Protein AF-A0A1D2M1G0-F1 (afdb_monomer)

Radius of gyration: 17.06 Å; Cα contacts (8 Å, |Δi|>4): 58; chains: 1; bounding box: 44×21×33 Å

Solvent-accessible surface area (backbone atoms only — not comparable to full-atom values): 4050 Å² total; per-residue (Å²): 142,58,68,67,63,51,51,54,49,51,63,70,65,50,71,74,66,64,47,53,76,43,54,42,63,64,52,50,54,53,36,46,78,72,72,50,83,72,65,68,67,49,70,74,31,66,71,36,49,75,70,42,42,48,75,40,81,87,78,41,32,38,36,31,59,62,133

pLDDT: mean 83.32, std 15.54, range [54.66, 96.31]

Sequence (67 aa):
MISEQTIYLENRYRAVPDYVEVNEKDFVEKANGMGIHGVFSFYESQLFKQNKFNFDGQRKIIAQRRL

InterPro domains:
  IPR059098 DNA replication licensing factor MCM2-like, winged-helix domain [PF23669] (1-62)

Organism: Orchesella cincta (NCBI:txid48709)

Mean predicted aligned error: 9.45 Å

Foldseek 3Di:
DVVVVVVVVVVVPPPPPQKDKDALVVVQVVCVVVVRDDCPVVQVDPVCVVQQWHADPVRRIIMHGDD

Secondary structure (DSSP, 8-state):
--HHHHHHHHHHHS---SEEEEEHHHHHHHHHHTT----HHHHHSHHHHHTTEEEETTTTEEEEE--

Structure (mmCIF, N/CA/C/O backbone):
data_AF-A0A1D2M1G0-F1
#
_entry.id   AF-A0A1D2M1G0-F1
#
loop_
_atom_site.group_PDB
_atom_site.id
_atom_site.type_symbol
_atom_site.label_atom_id
_atom_site.label_alt_id
_atom_site.label_comp_id
_atom_site.label_asym_id
_atom_site.label_entity_id
_atom_site.label_seq_id
_atom_site.pdbx_PDB_ins_code
_atom_site.Cartn_x
_atom_site.Cartn_y
_atom_site.Cartn_z
_atom_site.occupancy
_atom_site.B_iso_or_equiv
_atom_site.auth_seq_id
_atom_site.auth_comp_id
_atom_site.auth_asym_id
_atom_site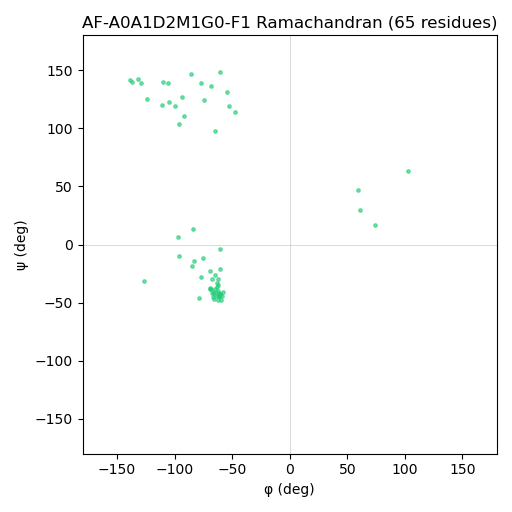.auth_atom_id
_atom_site.pdbx_PDB_model_num
ATOM 1 N N . MET A 1 1 ? 37.664 14.057 -22.588 1.00 54.66 1 MET A N 1
ATOM 2 C CA . MET A 1 1 ? 36.341 13.578 -23.044 1.00 54.66 1 MET A CA 1
ATOM 3 C C . MET A 1 1 ? 36.226 12.063 -22.853 1.00 54.66 1 MET A C 1
ATOM 5 O O . MET A 1 1 ? 36.141 11.332 -23.825 1.00 54.66 1 MET A O 1
ATOM 9 N N . ILE A 1 2 ? 36.278 11.578 -21.610 1.00 56.84 2 ILE A N 1
ATOM 10 C CA . ILE A 1 2 ? 36.070 10.145 -21.298 1.00 56.84 2 ILE A CA 1
ATOM 11 C C . ILE A 1 2 ? 34.972 9.998 -20.234 1.00 56.84 2 ILE A C 1
ATOM 13 O O . ILE A 1 2 ? 34.170 9.079 -20.314 1.00 56.84 2 ILE A O 1
ATOM 17 N N . SER A 1 3 ? 34.846 10.979 -19.332 1.00 58.50 3 SER A N 1
ATOM 18 C CA . SER A 1 3 ? 33.871 11.009 -18.238 1.00 58.50 3 SER A CA 1
ATOM 19 C C . SER A 1 3 ? 32.405 10.997 -18.686 1.00 58.50 3 SER A C 1
ATOM 21 O O . SER A 1 3 ? 31.613 10.240 -18.134 1.00 58.50 3 SER A O 1
ATOM 23 N N . GLU A 1 4 ? 32.022 11.780 -19.698 1.00 57.28 4 GLU A N 1
ATOM 24 C CA . GLU A 1 4 ? 30.624 11.818 -20.164 1.00 57.28 4 GLU A CA 1
ATOM 25 C C . GLU A 1 4 ? 30.192 10.518 -20.846 1.00 57.28 4 GLU A C 1
ATOM 27 O O . GLU A 1 4 ? 29.073 10.060 -20.629 1.00 57.28 4 GLU A O 1
ATOM 32 N N . GLN A 1 5 ? 31.080 9.886 -21.621 1.00 57.84 5 GLN A N 1
ATOM 33 C CA . GLN A 1 5 ? 30.781 8.625 -22.305 1.00 57.84 5 GLN A CA 1
ATOM 34 C C . GLN A 1 5 ? 30.644 7.466 -21.311 1.00 57.84 5 GLN A C 1
ATOM 36 O O . GLN A 1 5 ? 29.740 6.643 -21.458 1.00 57.84 5 GLN A O 1
ATOM 41 N N . THR A 1 6 ? 31.474 7.435 -20.261 1.00 57.78 6 THR A N 1
ATOM 42 C CA . THR A 1 6 ? 31.342 6.462 -19.168 1.00 57.78 6 THR A CA 1
ATOM 43 C C . THR A 1 6 ? 30.056 6.662 -18.371 1.00 57.78 6 THR A C 1
ATOM 45 O O . THR A 1 6 ? 29.358 5.686 -18.132 1.00 57.78 6 THR A O 1
ATOM 48 N N . ILE A 1 7 ? 29.667 7.904 -18.056 1.00 59.47 7 ILE A N 1
ATOM 49 C CA . ILE A 1 7 ? 28.409 8.195 -17.339 1.00 59.47 7 ILE A CA 1
ATOM 50 C C . ILE A 1 7 ? 27.188 7.794 -18.183 1.00 59.47 7 ILE A C 1
ATOM 52 O O . ILE A 1 7 ? 26.211 7.253 -17.662 1.00 59.47 7 ILE A O 1
ATOM 56 N N . TYR A 1 8 ? 27.238 8.019 -19.501 1.00 58.97 8 TYR A N 1
ATOM 57 C CA . TYR A 1 8 ? 26.167 7.617 -20.416 1.00 58.97 8 TYR A CA 1
ATOM 58 C C . TYR A 1 8 ? 26.016 6.094 -20.499 1.00 58.97 8 TYR A C 1
ATOM 60 O O . TYR A 1 8 ? 24.896 5.581 -20.509 1.00 58.97 8 TYR A O 1
ATOM 68 N N . LEU A 1 9 ? 27.136 5.367 -20.541 1.00 60.31 9 LEU A N 1
ATOM 69 C CA . LEU A 1 9 ? 27.145 3.905 -20.520 1.00 60.31 9 LEU A CA 1
ATOM 70 C C . LEU A 1 9 ? 26.647 3.375 -19.170 1.00 60.31 9 LEU A C 1
ATOM 72 O O . LEU A 1 9 ? 25.774 2.515 -19.155 1.00 60.31 9 LEU A O 1
ATOM 76 N N . GLU A 1 10 ? 27.100 3.929 -18.046 1.00 58.72 10 GLU A N 1
ATOM 77 C CA . GLU A 1 10 ? 26.645 3.527 -16.708 1.00 58.72 10 GLU A CA 1
ATOM 78 C C . GLU A 1 10 ? 25.140 3.738 -16.505 1.00 58.72 10 GLU A C 1
ATOM 80 O O . GLU A 1 10 ? 24.462 2.851 -15.991 1.00 58.72 10 GLU A O 1
ATOM 85 N N . ASN A 1 11 ? 24.584 4.864 -16.962 1.00 58.75 11 ASN A N 1
ATOM 86 C CA . ASN A 1 11 ? 23.140 5.107 -16.900 1.00 58.75 11 ASN A CA 1
ATOM 87 C C . ASN A 1 11 ? 22.339 4.168 -17.812 1.00 58.75 11 ASN A C 1
ATOM 89 O O . ASN A 1 11 ? 21.207 3.826 -17.483 1.00 58.75 11 ASN A O 1
ATOM 93 N N . ARG A 1 12 ? 22.921 3.723 -18.933 1.00 59.09 12 ARG A N 1
ATOM 94 C CA . ARG A 1 12 ? 22.297 2.754 -19.849 1.00 59.09 12 ARG A CA 1
ATOM 95 C C . ARG A 1 12 ? 22.355 1.317 -19.318 1.00 59.09 12 ARG A C 1
ATOM 97 O O . ARG A 1 12 ? 21.486 0.522 -19.662 1.00 59.09 12 ARG A O 1
ATOM 104 N N . TYR A 1 13 ? 23.358 0.995 -18.496 1.00 55.25 13 TYR A N 1
ATOM 105 C CA . TYR A 1 13 ? 23.553 -0.324 -17.879 1.00 55.25 13 TYR A CA 1
ATOM 106 C C . TYR A 1 13 ? 23.003 -0.447 -16.454 1.00 55.25 13 TYR A C 1
ATOM 108 O O . TYR A 1 13 ? 22.908 -1.566 -15.947 1.00 55.25 13 TYR A O 1
ATOM 116 N N . ARG A 1 14 ? 22.586 0.649 -15.804 1.00 57.03 14 ARG A N 1
ATOM 117 C CA . ARG A 1 14 ? 21.699 0.540 -14.643 1.00 57.03 14 ARG A CA 1
ATOM 118 C C . ARG A 1 14 ? 20.379 -0.031 -15.135 1.00 57.03 14 ARG A C 1
ATOM 120 O O . ARG A 1 14 ? 19.544 0.696 -15.664 1.00 57.03 14 ARG A O 1
ATOM 127 N N . ALA A 1 15 ? 20.213 -1.341 -14.966 1.00 61.19 15 ALA A N 1
ATOM 128 C CA . ALA A 1 15 ? 18.918 -1.988 -15.059 1.00 61.19 15 ALA A CA 1
ATOM 129 C C . ALA A 1 15 ? 17.948 -1.151 -14.224 1.00 61.19 15 ALA A C 1
ATOM 131 O O . ALA A 1 15 ? 18.144 -0.996 -13.014 1.00 61.19 15 ALA A O 1
ATOM 132 N N . VAL A 1 16 ? 16.974 -0.522 -14.888 1.00 60.28 16 VAL A N 1
ATOM 133 C CA . VAL A 1 16 ? 15.872 0.132 -14.188 1.00 60.28 16 VAL A CA 1
ATOM 134 C C . VAL A 1 16 ? 15.318 -0.948 -13.268 1.00 60.28 16 VAL A C 1
ATOM 136 O O . VAL A 1 16 ? 14.971 -2.011 -13.782 1.00 60.28 16 VAL A O 1
ATOM 139 N N . PRO A 1 17 ? 15.321 -0.751 -11.939 1.00 62.97 17 PRO A N 1
ATOM 140 C CA . PRO A 1 17 ? 14.864 -1.797 -11.049 1.00 62.97 17 PRO A CA 1
ATOM 141 C C . PRO A 1 17 ? 13.455 -2.199 -11.482 1.00 62.97 17 PRO A C 1
ATOM 143 O O . PRO A 1 17 ? 12.600 -1.329 -11.671 1.00 62.97 17 PRO A O 1
ATOM 146 N N . ASP A 1 18 ? 13.206 -3.502 -11.629 1.00 76.56 18 ASP A N 1
ATOM 147 C CA . ASP A 1 18 ? 11.893 -4.039 -12.031 1.00 76.56 18 ASP A CA 1
ATOM 148 C C . ASP A 1 18 ? 10.777 -3.679 -11.029 1.00 76.56 18 ASP A C 1
ATOM 150 O O . ASP A 1 18 ? 9.598 -3.991 -11.221 1.00 76.56 18 ASP A O 1
ATOM 154 N N . TYR A 1 19 ? 11.139 -3.028 -9.924 1.00 81.06 19 TYR A N 1
ATOM 155 C CA . TYR A 1 19 ? 10.268 -2.649 -8.839 1.00 81.06 19 TYR A CA 1
ATOM 156 C C . TYR A 1 19 ? 10.568 -1.234 -8.323 1.00 81.06 19 TYR A C 1
ATOM 158 O O . TYR A 1 19 ? 11.714 -0.804 -8.212 1.00 81.06 19 TYR A O 1
ATOM 166 N N . VAL A 1 20 ? 9.510 -0.504 -7.978 1.00 88.62 20 VAL A N 1
ATOM 167 C CA . VAL A 1 20 ? 9.595 0.751 -7.221 1.00 88.62 20 VAL A CA 1
ATOM 168 C C . VAL A 1 20 ? 9.427 0.416 -5.748 1.00 88.62 20 VAL A C 1
ATOM 170 O O . VAL A 1 20 ? 8.438 -0.218 -5.392 1.00 88.62 20 VAL A O 1
ATOM 173 N N . GLU A 1 21 ? 10.360 0.854 -4.906 1.00 91.75 21 GLU A N 1
ATOM 174 C C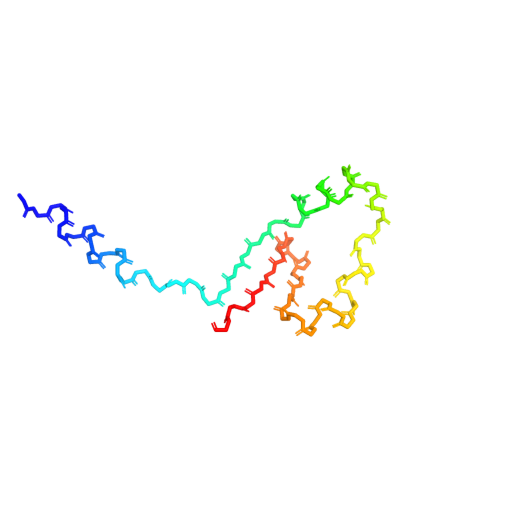A . GLU A 1 21 ? 10.266 0.735 -3.447 1.00 91.75 21 GLU A CA 1
ATOM 175 C C . GLU A 1 21 ? 9.941 2.095 -2.821 1.00 91.75 21 GLU A C 1
ATOM 177 O O . GLU A 1 21 ? 10.491 3.124 -3.215 1.00 91.75 21 GLU A O 1
ATOM 182 N N . VAL A 1 22 ? 9.059 2.094 -1.825 1.00 93.69 22 VAL A N 1
ATOM 183 C CA . VAL A 1 22 ? 8.734 3.254 -0.985 1.00 93.69 22 VAL A CA 1
ATOM 184 C C . VAL A 1 22 ? 8.784 2.825 0.478 1.00 93.69 22 VAL A C 1
ATOM 186 O O . VAL A 1 22 ? 8.383 1.710 0.812 1.00 93.69 22 VAL A O 1
ATOM 189 N N . ASN A 1 23 ? 9.268 3.697 1.364 1.00 96.31 23 ASN A N 1
ATOM 190 C CA . ASN A 1 23 ? 9.272 3.421 2.797 1.00 96.31 23 ASN A CA 1
ATOM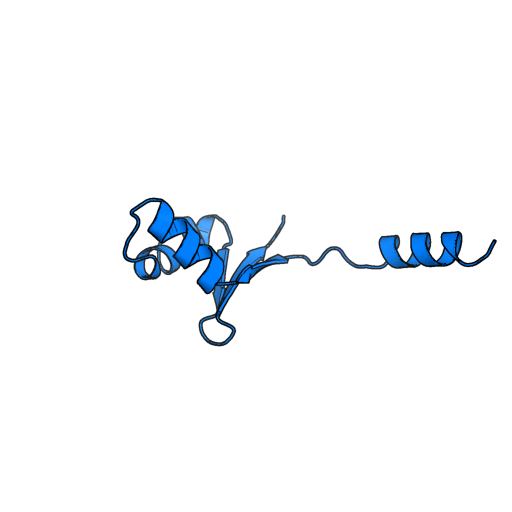 191 C C . ASN A 1 23 ? 7.835 3.407 3.354 1.00 96.31 23 ASN A C 1
ATOM 193 O O . ASN A 1 23 ? 7.031 4.287 3.042 1.00 96.31 23 ASN A O 1
ATOM 197 N N . GLU A 1 24 ? 7.513 2.427 4.201 1.00 95.69 24 GLU A N 1
ATOM 198 C CA . GLU A 1 24 ? 6.200 2.324 4.851 1.00 95.69 24 GLU A CA 1
ATOM 199 C C . GLU A 1 24 ? 5.876 3.578 5.670 1.00 95.69 24 GLU A C 1
ATOM 201 O O . GLU A 1 24 ? 4.751 4.072 5.634 1.00 95.69 24 GLU A O 1
ATOM 206 N N . LYS A 1 25 ? 6.868 4.117 6.386 1.00 95.56 25 LYS A N 1
ATOM 207 C CA . LYS A 1 25 ? 6.698 5.290 7.242 1.00 95.56 25 LYS A CA 1
ATOM 208 C C . LYS A 1 25 ? 6.224 6.498 6.437 1.00 95.56 25 LYS A C 1
ATOM 210 O O . LYS A 1 25 ? 5.239 7.121 6.819 1.00 95.56 25 LYS A O 1
ATOM 215 N N . ASP A 1 26 ? 6.860 6.772 5.301 1.00 95.56 26 ASP A N 1
ATOM 216 C CA . ASP A 1 26 ? 6.510 7.910 4.441 1.00 95.56 26 ASP A CA 1
ATOM 217 C C . ASP A 1 26 ? 5.085 7.774 3.886 1.00 95.56 26 ASP A C 1
ATOM 219 O O . ASP A 1 26 ? 4.349 8.755 3.754 1.00 95.56 26 ASP A O 1
ATOM 223 N N . PHE A 1 27 ? 4.678 6.543 3.566 1.00 94.81 27 PHE A N 1
ATOM 224 C CA . PHE A 1 27 ? 3.316 6.249 3.135 1.00 94.81 27 PHE A CA 1
ATOM 225 C C . PHE A 1 27 ? 2.302 6.494 4.261 1.00 94.81 27 PHE A C 1
ATOM 227 O O . PHE A 1 27 ? 1.297 7.173 4.041 1.00 94.81 27 PHE A O 1
ATOM 234 N N . VAL A 1 28 ? 2.581 6.001 5.470 1.00 95.06 28 VAL A N 1
ATOM 235 C CA . VAL A 1 28 ? 1.735 6.193 6.660 1.00 95.06 28 VAL A CA 1
ATOM 236 C C . VAL A 1 28 ? 1.604 7.673 7.016 1.00 95.06 28 VAL A C 1
ATOM 238 O O . VAL A 1 28 ? 0.503 8.141 7.301 1.00 95.06 28 VAL A O 1
ATOM 241 N N . GLU A 1 29 ? 2.700 8.429 6.987 1.00 95.56 29 GLU A N 1
ATOM 242 C CA . GLU A 1 29 ? 2.699 9.867 7.278 1.00 95.56 29 GLU A CA 1
ATOM 243 C C . GLU A 1 29 ? 1.819 10.638 6.288 1.00 95.56 29 GLU A C 1
ATOM 245 O O . GLU A 1 29 ? 0.981 11.442 6.702 1.00 95.56 29 GLU A O 1
ATOM 250 N N . LYS A 1 30 ? 1.926 10.334 4.988 1.00 95.62 30 LYS A N 1
ATOM 251 C CA . LYS A 1 30 ? 1.046 10.919 3.964 1.00 95.62 30 LYS A CA 1
ATOM 252 C C . LYS A 1 30 ? -0.417 10.532 4.163 1.00 95.62 30 LYS A C 1
ATOM 254 O O . LYS A 1 30 ? -1.282 11.400 4.081 1.00 95.62 30 LYS A O 1
ATOM 259 N N . ALA A 1 31 ? -0.696 9.261 4.445 1.00 94.88 31 ALA A N 1
ATOM 260 C CA . ALA A 1 31 ? -2.053 8.776 4.688 1.00 94.88 31 ALA A CA 1
ATOM 261 C C . ALA A 1 31 ? -2.697 9.470 5.903 1.00 94.88 31 ALA A C 1
ATOM 263 O O . ALA A 1 31 ? -3.835 9.931 5.819 1.00 94.88 31 ALA A O 1
ATOM 264 N N . ASN A 1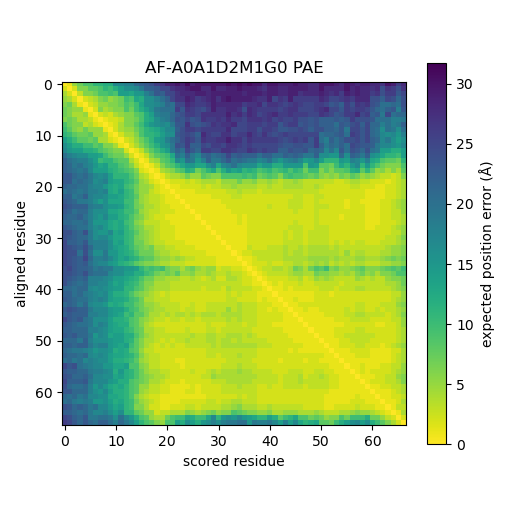 32 ? -1.945 9.641 6.994 1.00 94.62 32 ASN A N 1
ATOM 265 C CA . ASN A 1 32 ? -2.401 10.378 8.174 1.00 94.62 32 ASN A CA 1
ATOM 266 C C . ASN A 1 32 ? -2.702 11.849 7.860 1.00 94.62 32 ASN A C 1
ATOM 268 O O . ASN A 1 32 ? -3.710 12.371 8.331 1.00 94.62 32 ASN A O 1
ATOM 272 N N . GLY A 1 33 ? -1.885 12.507 7.029 1.00 95.50 33 GLY A N 1
ATOM 273 C CA . GLY A 1 33 ? -2.158 13.868 6.551 1.00 95.50 33 GLY A CA 1
ATOM 274 C C . GLY A 1 33 ? -3.467 13.994 5.758 1.00 95.50 33 GLY A C 1
ATOM 275 O O . GLY A 1 33 ? -4.034 15.079 5.674 1.00 95.50 33 GLY A O 1
ATOM 276 N N . MET A 1 34 ? -3.975 12.882 5.220 1.00 94.56 34 MET A N 1
ATOM 277 C CA . MET A 1 34 ? -5.261 12.788 4.523 1.00 94.56 34 MET A CA 1
ATOM 278 C C . MET A 1 34 ? -6.407 12.291 5.425 1.00 94.56 34 MET A C 1
ATOM 280 O O . MET A 1 34 ? -7.502 12.038 4.928 1.00 94.56 34 MET A O 1
ATOM 284 N N . GLY A 1 35 ? -6.177 12.127 6.734 1.00 93.69 35 GLY A N 1
ATOM 285 C CA . GLY A 1 35 ? -7.173 11.610 7.682 1.00 93.69 35 GLY A CA 1
ATOM 286 C C . GLY A 1 35 ? -7.433 10.104 7.566 1.00 93.69 35 GLY A C 1
ATOM 287 O O . GLY A 1 35 ? -8.453 9.613 8.046 1.00 93.69 35 GLY A O 1
ATOM 288 N N . ILE A 1 36 ? -6.538 9.357 6.913 1.00 93.38 36 ILE A N 1
ATOM 289 C CA . ILE A 1 36 ? -6.646 7.904 6.778 1.00 93.38 36 ILE A CA 1
ATOM 290 C C . ILE A 1 36 ? -5.887 7.258 7.933 1.00 9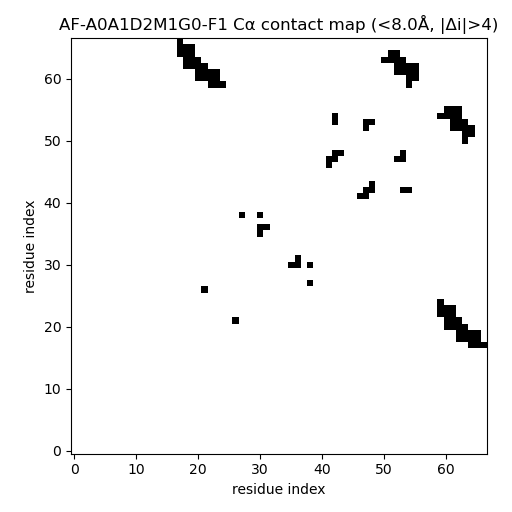3.38 36 ILE A C 1
ATOM 292 O O . ILE A 1 36 ? -4.658 7.278 7.984 1.00 93.38 36 ILE A O 1
ATOM 296 N N . HIS A 1 37 ? -6.636 6.641 8.842 1.00 85.56 37 HIS A N 1
ATOM 297 C CA . HIS A 1 37 ? -6.096 5.934 9.995 1.00 85.56 37 HIS A CA 1
ATOM 298 C C . HIS A 1 37 ? -6.335 4.429 9.821 1.00 85.56 37 HIS A C 1
ATOM 300 O O . HIS A 1 37 ? -7.474 3.989 9.693 1.00 85.56 37 HIS A O 1
ATOM 306 N N . GLY A 1 38 ? -5.258 3.637 9.794 1.00 85.12 38 GLY A N 1
ATOM 307 C CA . GLY A 1 38 ? -5.335 2.175 9.658 1.00 85.12 38 GLY A CA 1
ATOM 308 C C . GLY A 1 38 ? -5.007 1.643 8.261 1.00 85.12 38 GLY A C 1
ATOM 309 O O . GLY A 1 38 ? -5.834 1.008 7.618 1.00 85.12 38 GLY A O 1
ATOM 310 N N . VAL A 1 39 ? -3.769 1.844 7.805 1.00 90.00 39 VAL A N 1
ATOM 311 C CA . VAL A 1 39 ? -3.294 1.343 6.499 1.00 90.00 39 VAL A CA 1
ATOM 312 C C . VAL A 1 39 ? -2.998 -0.164 6.465 1.00 90.00 39 VAL A C 1
ATOM 314 O O . VAL A 1 39 ? -2.839 -0.734 5.391 1.00 90.00 39 VAL A O 1
ATOM 317 N N . PHE A 1 40 ? -2.952 -0.839 7.616 1.00 90.44 40 PHE A N 1
ATOM 318 C CA . PHE A 1 40 ? -2.641 -2.272 7.678 1.00 90.44 40 PHE A CA 1
ATOM 319 C C . PHE A 1 40 ? -3.664 -3.139 6.933 1.00 90.44 40 PHE A C 1
ATOM 321 O O . PHE A 1 40 ? -3.280 -4.032 6.182 1.00 90.44 40 PHE A O 1
ATOM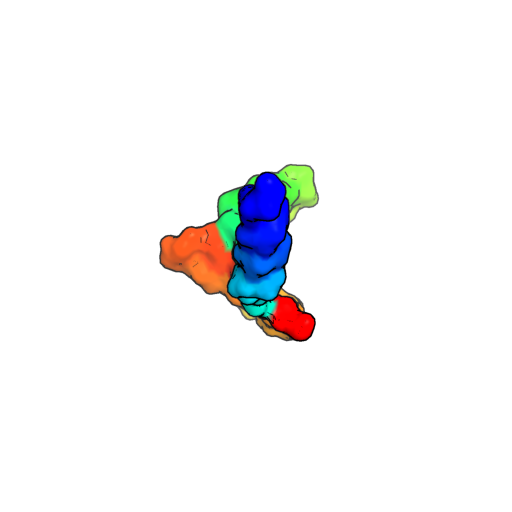 328 N N . SER A 1 41 ? -4.958 -2.836 7.067 1.00 91.62 41 SER A N 1
ATOM 329 C CA . SER A 1 41 ? -6.020 -3.546 6.340 1.00 91.62 41 SER A CA 1
ATOM 330 C C . SER A 1 41 ? -5.926 -3.340 4.824 1.00 91.62 41 SER A C 1
ATOM 332 O O . SER A 1 41 ? -6.330 -4.205 4.045 1.00 91.62 41 SER A O 1
ATOM 334 N N . PHE A 1 42 ? -5.344 -2.220 4.384 1.00 93.12 42 PHE A N 1
ATOM 335 C CA . PHE A 1 42 ? -5.120 -1.944 2.970 1.00 93.12 42 PHE A CA 1
ATOM 336 C C . PHE A 1 42 ? -4.049 -2.862 2.369 1.00 93.12 42 PHE A C 1
ATOM 338 O O . PHE A 1 42 ? -4.246 -3.343 1.253 1.00 93.12 42 PHE A O 1
ATOM 345 N N . TYR A 1 43 ? -2.980 -3.191 3.103 1.00 93.44 43 TYR A N 1
ATOM 346 C CA . TYR A 1 43 ? -1.935 -4.112 2.626 1.00 93.44 43 TYR A CA 1
A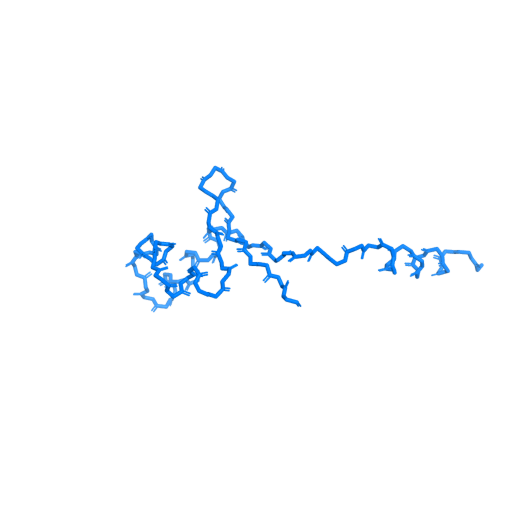TOM 347 C C . TYR A 1 43 ? -2.464 -5.529 2.357 1.00 93.44 43 TYR A C 1
ATOM 349 O O . TYR A 1 43 ? -1.975 -6.231 1.471 1.00 93.44 43 TYR A O 1
ATOM 357 N N . GLU A 1 44 ? -3.494 -5.954 3.090 1.00 92.00 44 GLU A N 1
ATOM 358 C CA . GLU A 1 44 ? -4.121 -7.266 2.905 1.00 92.00 44 GLU A CA 1
ATOM 359 C C . GLU A 1 44 ? -5.185 -7.281 1.801 1.00 92.00 44 GLU A C 1
ATOM 361 O O . GLU A 1 44 ? -5.523 -8.357 1.285 1.00 92.00 44 GLU A O 1
ATOM 366 N N . SER A 1 45 ? -5.679 -6.100 1.417 1.00 94.69 45 SER A N 1
ATOM 367 C CA . SER A 1 45 ? -6.776 -5.931 0.469 1.00 94.69 45 SER A CA 1
ATOM 368 C C . SER A 1 45 ? -6.466 -6.522 -0.909 1.00 94.69 45 SER A C 1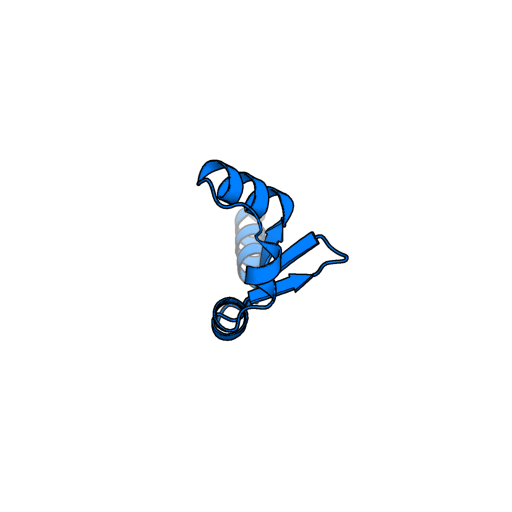
ATOM 370 O O . SER A 1 45 ? -5.329 -6.525 -1.393 1.00 94.69 45 SER A O 1
ATOM 372 N N . GLN A 1 46 ? -7.512 -6.998 -1.590 1.00 94.12 46 GLN A N 1
ATOM 373 C CA . GLN A 1 46 ? -7.373 -7.478 -2.966 1.00 94.12 46 GLN A CA 1
ATOM 374 C C . GLN A 1 46 ? -6.921 -6.365 -3.912 1.00 94.12 46 GLN A C 1
ATOM 376 O O . GLN A 1 46 ? -6.128 -6.631 -4.808 1.00 94.12 46 GLN A O 1
ATOM 381 N N . LEU A 1 47 ? -7.367 -5.126 -3.683 1.00 94.12 47 LEU A N 1
ATOM 382 C CA . LEU A 1 47 ? -6.992 -3.974 -4.498 1.00 94.12 47 LEU A CA 1
ATOM 383 C C . LEU A 1 47 ? -5.471 -3.760 -4.502 1.00 94.12 47 LEU A C 1
ATOM 385 O O . LEU A 1 47 ? -4.880 -3.562 -5.563 1.00 94.12 47 LEU A O 1
ATOM 389 N N . PHE A 1 48 ? -4.829 -3.856 -3.338 1.00 94.50 48 PHE A N 1
ATOM 390 C CA . PHE A 1 48 ? -3.377 -3.725 -3.206 1.00 94.50 48 PHE A CA 1
ATOM 391 C C . PHE A 1 48 ? -2.638 -4.820 -3.992 1.00 94.50 48 PHE A C 1
ATOM 393 O O . PHE A 1 48 ? -1.769 -4.531 -4.818 1.00 94.50 48 PHE A O 1
ATOM 400 N N . LYS A 1 49 ? -3.064 -6.077 -3.825 1.00 92.69 49 LYS A N 1
ATOM 401 C CA . LYS A 1 49 ? -2.460 -7.242 -4.494 1.00 92.69 49 LYS A CA 1
ATOM 402 C C . LYS A 1 49 ? -2.680 -7.241 -6.013 1.00 92.69 49 LYS A C 1
ATOM 404 O O . LYS A 1 49 ? -1.752 -7.526 -6.765 1.00 92.69 49 LYS A O 1
ATOM 409 N N . GLN A 1 50 ? -3.879 -6.886 -6.482 1.00 94.75 50 GLN A N 1
ATOM 410 C CA . GLN A 1 50 ? -4.222 -6.819 -7.913 1.00 94.75 50 GLN A CA 1
ATOM 411 C C . GLN A 1 50 ? -3.396 -5.766 -8.658 1.00 94.75 50 GLN A C 1
ATOM 413 O O . GLN A 1 50 ? -3.015 -5.980 -9.807 1.00 94.75 50 GLN A O 1
ATOM 418 N N . ASN A 1 51 ? -3.046 -4.668 -7.984 1.00 92.69 51 ASN A N 1
ATOM 419 C CA . ASN A 1 51 ? -2.170 -3.628 -8.527 1.00 92.69 51 ASN A CA 1
ATOM 420 C C . ASN A 1 51 ? -0.669 -3.941 -8.365 1.00 92.69 51 ASN A C 1
ATOM 422 O O . ASN A 1 51 ? 0.174 -3.069 -8.589 1.00 92.69 51 ASN A O 1
ATOM 426 N N . LYS A 1 52 ? -0.332 -5.195 -8.024 1.00 92.38 52 LYS A N 1
ATOM 427 C CA . LYS A 1 52 ? 1.040 -5.714 -7.903 1.00 92.38 52 LYS A CA 1
ATOM 428 C C . LYS A 1 52 ? 1.877 -4.995 -6.846 1.00 92.38 52 LYS A C 1
ATOM 430 O O . LYS A 1 52 ? 3.101 -4.919 -6.985 1.00 92.38 52 LYS A O 1
ATOM 435 N N . PHE A 1 53 ? 1.226 -4.486 -5.802 1.00 94.75 53 PHE A N 1
ATOM 436 C CA . PHE A 1 53 ? 1.913 -4.016 -4.610 1.00 94.75 53 PHE A CA 1
ATOM 437 C C . PHE A 1 53 ? 2.160 -5.172 -3.640 1.00 94.75 53 PHE A C 1
ATOM 439 O O . PHE A 1 53 ? 1.350 -6.094 -3.517 1.00 94.75 53 PHE A O 1
ATOM 446 N N . ASN A 1 54 ? 3.281 -5.097 -2.931 1.00 94.50 54 ASN A N 1
ATOM 447 C CA . ASN A 1 54 ? 3.638 -5.995 -1.845 1.00 94.50 54 ASN A CA 1
ATOM 448 C C . ASN A 1 54 ? 4.221 -5.194 -0.679 1.00 94.50 54 ASN A C 1
ATOM 450 O O . ASN A 1 54 ? 5.011 -4.277 -0.894 1.00 94.50 54 ASN A O 1
ATOM 454 N N . PHE A 1 55 ? 3.857 -5.562 0.547 1.00 95.38 55 PHE A N 1
ATOM 455 C CA . PHE A 1 55 ? 4.419 -4.973 1.757 1.00 95.38 55 PHE A CA 1
ATOM 456 C C . PHE A 1 55 ? 5.399 -5.953 2.404 1.00 95.38 55 PHE A C 1
ATOM 458 O O . PHE A 1 55 ? 5.036 -7.081 2.733 1.00 95.38 55 PHE A O 1
ATOM 465 N N . ASP A 1 56 ? 6.641 -5.516 2.588 1.00 94.25 56 ASP A N 1
ATOM 466 C CA . ASP A 1 56 ? 7.654 -6.223 3.362 1.00 94.25 56 ASP A CA 1
ATOM 467 C C . ASP A 1 56 ? 7.685 -5.654 4.785 1.00 94.25 56 ASP A C 1
ATOM 469 O O . ASP A 1 56 ? 8.221 -4.571 5.035 1.00 94.25 56 ASP A O 1
ATOM 473 N N . GLY A 1 57 ? 7.105 -6.398 5.729 1.00 92.50 57 GLY A N 1
ATOM 474 C CA . GLY A 1 57 ? 7.039 -5.999 7.133 1.00 92.50 57 GLY A CA 1
ATOM 475 C C . GLY A 1 57 ? 8.385 -6.009 7.863 1.00 92.50 57 GLY A C 1
ATOM 476 O O . GLY A 1 57 ? 8.518 -5.293 8.857 1.00 92.50 57 GLY A O 1
ATOM 477 N N . GLN A 1 58 ? 9.376 -6.771 7.382 1.00 95.00 58 GLN A N 1
ATOM 478 C CA . GLN A 1 58 ? 10.721 -6.794 7.966 1.00 95.00 58 GLN A CA 1
ATOM 479 C C . GLN A 1 58 ? 11.523 -5.574 7.525 1.00 95.00 58 GLN A C 1
ATOM 481 O O . GLN A 1 58 ? 12.139 -4.905 8.353 1.00 95.00 58 GLN A O 1
ATOM 486 N N . ARG A 1 59 ? 11.488 -5.261 6.226 1.00 95.00 59 ARG A N 1
ATOM 487 C CA . ARG A 1 59 ? 12.202 -4.109 5.654 1.00 95.00 59 ARG A CA 1
ATOM 488 C C . ARG A 1 59 ? 11.441 -2.796 5.800 1.00 95.00 59 ARG A C 1
ATOM 490 O O . ARG A 1 59 ? 12.040 -1.744 5.606 1.00 95.00 59 ARG A O 1
ATOM 497 N N . LYS A 1 60 ? 10.149 -2.850 6.141 1.00 95.81 60 LYS A N 1
ATOM 498 C CA . LYS A 1 60 ? 9.251 -1.689 6.230 1.00 95.81 60 LYS A CA 1
ATOM 499 C C . LYS A 1 60 ? 9.156 -0.947 4.896 1.00 95.81 60 LYS A C 1
ATOM 501 O O . LYS A 1 60 ? 9.269 0.275 4.832 1.00 95.81 60 LYS A O 1
ATOM 506 N N . ILE A 1 61 ? 8.959 -1.710 3.820 1.00 95.44 61 ILE A N 1
ATOM 507 C CA . ILE A 1 61 ? 8.937 -1.212 2.439 1.00 95.44 61 ILE A CA 1
ATOM 508 C C . ILE A 1 61 ? 7.679 -1.695 1.722 1.00 95.44 61 ILE A C 1
ATOM 510 O O . ILE A 1 61 ? 7.289 -2.857 1.831 1.00 95.44 61 ILE A O 1
ATOM 514 N N . ILE A 1 62 ? 7.077 -0.802 0.943 1.00 95.25 62 ILE A N 1
ATOM 515 C CA . ILE A 1 62 ? 6.053 -1.122 -0.048 1.00 95.25 62 ILE A CA 1
ATOM 516 C C . ILE A 1 62 ? 6.738 -1.163 -1.412 1.00 95.25 62 ILE A C 1
ATOM 518 O O . ILE A 1 62 ? 7.301 -0.164 -1.857 1.00 95.25 62 ILE A O 1
ATOM 522 N N . ALA A 1 63 ? 6.693 -2.317 -2.071 1.00 94.06 63 ALA A N 1
ATOM 523 C CA . ALA A 1 63 ? 7.264 -2.523 -3.394 1.00 94.06 63 ALA A CA 1
ATOM 524 C C . ALA A 1 63 ? 6.158 -2.708 -4.439 1.00 94.06 63 ALA A C 1
ATOM 526 O O . ALA A 1 63 ? 5.179 -3.412 -4.189 1.00 94.06 63 ALA A O 1
ATOM 527 N N . GLN A 1 64 ? 6.326 -2.123 -5.623 1.00 93.25 64 GLN A N 1
ATOM 528 C CA . GLN A 1 64 ? 5.454 -2.349 -6.775 1.00 93.25 64 GLN A CA 1
ATOM 529 C C . GLN A 1 64 ? 6.269 -2.827 -7.965 1.00 93.25 64 GLN A C 1
ATOM 531 O O . GLN A 1 64 ? 7.191 -2.133 -8.389 1.00 93.25 64 GLN A O 1
ATOM 536 N N . ARG A 1 65 ? 5.901 -3.968 -8.553 1.00 85.06 65 ARG A N 1
ATOM 537 C CA . ARG A 1 65 ? 6.525 -4.429 -9.801 1.00 85.06 65 ARG A CA 1
ATOM 538 C C . ARG A 1 65 ? 6.023 -3.589 -10.980 1.00 85.06 65 ARG A C 1
ATOM 540 O O . ARG A 1 65 ? 4.811 -3.532 -11.202 1.00 85.06 65 ARG A O 1
ATOM 547 N N . ARG A 1 66 ? 6.933 -2.976 -11.743 1.00 72.12 66 ARG A N 1
ATOM 548 C CA . ARG A 1 66 ? 6.594 -2.329 -13.021 1.00 72.12 66 ARG A CA 1
ATOM 549 C C . ARG A 1 66 ? 6.420 -3.404 -14.099 1.00 72.12 66 ARG A C 1
ATOM 551 O O . ARG A 1 66 ? 7.115 -4.415 -14.083 1.00 72.12 66 ARG A O 1
ATOM 558 N N . LEU A 1 67 ? 5.406 -3.224 -14.943 1.00 61.44 67 LEU A N 1
ATOM 559 C CA . LEU A 1 67 ? 5.163 -4.049 -16.129 1.00 61.44 67 LEU A CA 1
ATOM 560 C C . LEU A 1 67 ? 6.105 -3.648 -17.261 1.00 61.44 67 LEU A C 1
ATOM 562 O O . LEU A 1 67 ? 6.355 -2.427 -17.376 1.00 61.44 67 LEU A O 1
#

Nearest PDB structures (foldseek):
  8q6p-assembly1_2  TM=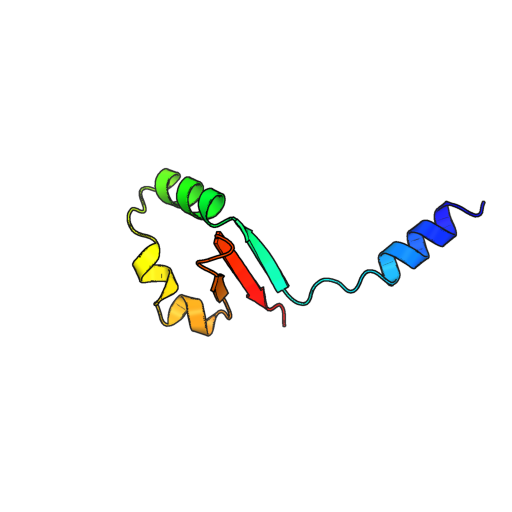7.524E-01  e=1.012E-05  Xenopus laevis
  7w1y-assembly1_2  TM=7.552E-01  e=3.687E-05  Homo sapiens
  8s09-assembly1_A  TM=7.488E-01  e=3.687E-05  Homo sapiens
  8s0a-assembly1_2  TM=7.492E-01  e=6.804E-05  Homo sapiens
  7w1y-assembly1_A  TM=7.601E-01  e=1.765E-04  Homo sapiens